Protein AF-A0ABD5PHW1-F1 (afdb_monomer_lite)

pLDDT: mean 87.24, std 8.72, range [51.0, 94.81]

Sequence (53 aa):
MDSRGNLYVAAFISASLSYIFNVLAFTGSFDVFRWFVFAVVFLGFTYGFEKFI

Foldseek 3Di:
DPPVVVVVVVVLVVQLVVVQVVCCVPPVDDDVVVSVVVSCVVVVVVVVVVVVD

Structure (mmCIF, N/CA/C/O backbone):
data_AF-A0ABD5PHW1-F1
#
_entry.id   AF-A0ABD5PHW1-F1
#
loop_
_atom_site.group_PDB
_atom_site.id
_atom_site.type_symbol
_atom_site.label_atom_id
_atom_site.label_alt_id
_atom_site.label_comp_id
_atom_site.label_asym_id
_atom_site.label_entity_id
_atom_site.label_seq_id
_atom_site.pdbx_PDB_ins_code
_atom_site.Cartn_x
_atom_site.Cartn_y
_atom_site.Cartn_z
_atom_site.occupancy
_atom_site.B_iso_or_equiv
_atom_site.auth_seq_id
_atom_site.auth_comp_id
_atom_site.auth_asym_id
_atom_site.auth_atom_id
_atom_site.pdbx_PDB_model_num
ATOM 1 N N . MET A 1 1 ? -4.063 5.081 23.674 1.00 51.00 1 MET A N 1
ATOM 2 C CA . MET A 1 1 ? -3.534 4.408 22.469 1.00 51.00 1 MET A CA 1
ATOM 3 C C . MET A 1 1 ? -4.436 3.218 22.205 1.00 51.00 1 MET A C 1
ATOM 5 O O . MET A 1 1 ? -4.271 2.190 22.845 1.00 51.00 1 MET A O 1
ATOM 9 N N . ASP A 1 2 ? -5.453 3.390 21.364 1.00 68.06 2 ASP A N 1
ATOM 10 C CA . ASP A 1 2 ? -6.394 2.321 21.021 1.00 68.06 2 ASP A CA 1
ATOM 11 C C . ASP A 1 2 ? -5.680 1.205 20.247 1.00 68.06 2 ASP A C 1
ATOM 13 O O . ASP A 1 2 ? -5.170 1.438 19.149 1.00 68.06 2 ASP A O 1
ATOM 17 N N . SER A 1 3 ? -5.655 -0.019 20.793 1.00 75.88 3 SER A N 1
ATOM 18 C CA . SER A 1 3 ? -5.012 -1.193 20.166 1.00 75.88 3 SER A CA 1
ATOM 19 C C . SER A 1 3 ? -5.447 -1.429 18.716 1.00 75.88 3 SER A C 1
ATOM 21 O O . SER A 1 3 ? -4.679 -1.962 17.919 1.00 75.88 3 SER A O 1
ATOM 23 N N . ARG A 1 4 ? -6.665 -1.004 18.358 1.00 75.75 4 ARG A N 1
ATOM 24 C CA . ARG A 1 4 ? -7.234 -1.134 17.010 1.00 75.75 4 ARG A CA 1
ATOM 25 C C . ARG A 1 4 ? -6.488 -0.285 15.981 1.00 75.75 4 ARG A C 1
ATOM 27 O O . ARG A 1 4 ? -6.123 -0.792 14.928 1.00 75.75 4 ARG A O 1
ATOM 34 N N . GLY A 1 5 ? -6.189 0.972 16.317 1.00 77.12 5 GLY A N 1
ATOM 35 C CA . GLY A 1 5 ? -5.439 1.875 15.440 1.00 77.12 5 GLY A CA 1
ATOM 36 C C . GLY A 1 5 ? -4.035 1.351 15.144 1.00 77.12 5 GLY A C 1
ATOM 37 O O . GLY A 1 5 ? -3.588 1.381 14.001 1.00 77.12 5 GLY A O 1
ATOM 38 N N . ASN A 1 6 ? -3.371 0.779 16.154 1.00 84.44 6 ASN A N 1
ATOM 39 C CA . ASN A 1 6 ? -2.052 0.178 15.972 1.00 84.44 6 ASN A CA 1
ATOM 40 C C . ASN A 1 6 ? -2.098 -1.060 15.060 1.00 84.44 6 ASN A C 1
ATOM 42 O O . ASN A 1 6 ? -1.203 -1.249 14.240 1.00 84.44 6 ASN A O 1
ATOM 46 N N . LEU A 1 7 ? -3.157 -1.875 15.154 1.00 84.81 7 LEU A N 1
ATOM 47 C CA . LEU A 1 7 ? -3.355 -3.020 14.262 1.00 84.81 7 LEU A CA 1
ATOM 48 C C . LEU A 1 7 ? -3.546 -2.592 12.803 1.00 84.81 7 LEU A C 1
ATOM 50 O O . LEU A 1 7 ? -2.956 -3.201 11.915 1.00 84.81 7 LEU A O 1
ATOM 54 N N . TYR A 1 8 ? -4.324 -1.538 12.546 1.00 84.19 8 TYR A N 1
ATOM 55 C CA . TYR A 1 8 ? -4.526 -1.036 11.184 1.00 84.19 8 TYR A CA 1
ATOM 56 C C . TYR A 1 8 ? -3.243 -0.479 10.577 1.00 84.19 8 TYR A C 1
ATOM 58 O O . TYR A 1 8 ? -2.928 -0.768 9.423 1.00 84.19 8 TYR A O 1
ATOM 66 N N . VAL A 1 9 ? -2.4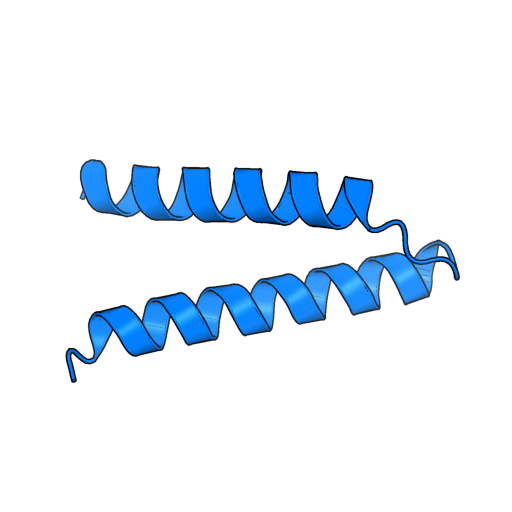68 0.269 11.364 1.00 87.19 9 VAL A N 1
ATOM 67 C CA . VAL A 1 9 ? -1.162 0.775 10.929 1.00 87.19 9 VAL A CA 1
ATOM 68 C C . VAL A 1 9 ? -0.205 -0.387 10.654 1.00 87.19 9 VAL A C 1
ATOM 70 O O . VAL A 1 9 ? 0.443 -0.408 9.610 1.00 87.19 9 VAL A O 1
ATOM 73 N N . ALA A 1 10 ? -0.161 -1.395 11.528 1.00 90.69 10 ALA A N 1
ATOM 74 C CA . ALA A 1 10 ? 0.658 -2.586 11.317 1.00 90.69 10 ALA A CA 1
ATOM 75 C C . ALA A 1 10 ? 0.243 -3.371 10.058 1.00 90.69 10 ALA A 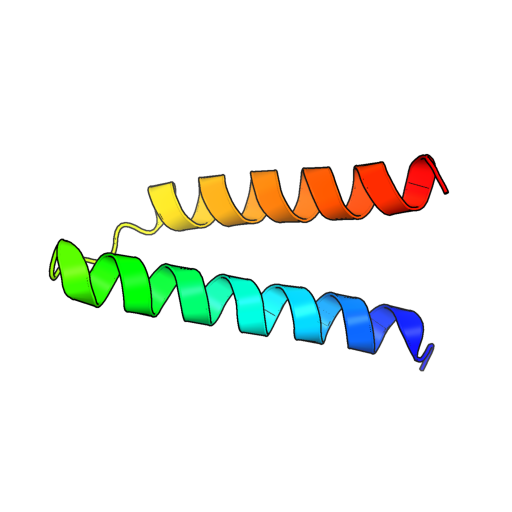C 1
ATOM 77 O O . ALA A 1 10 ? 1.109 -3.805 9.297 1.00 90.69 10 ALA A O 1
ATOM 78 N N . ALA A 1 11 ? -1.062 -3.512 9.804 1.00 90.00 11 ALA A N 1
ATOM 79 C CA . ALA A 1 11 ? -1.595 -4.153 8.603 1.00 90.00 11 ALA A CA 1
ATOM 80 C C . ALA A 1 11 ? -1.246 -3.372 7.327 1.00 90.00 11 ALA A C 1
ATOM 82 O O . ALA A 1 11 ? -0.861 -3.964 6.322 1.00 90.00 11 ALA A O 1
ATOM 83 N N . PHE A 1 12 ? -1.320 -2.041 7.370 1.00 91.69 12 PHE A N 1
ATOM 84 C CA . PHE A 1 12 ? -0.933 -1.197 6.243 1.00 91.69 12 PHE A CA 1
ATOM 85 C C . PHE A 1 12 ? 0.567 -1.290 5.935 1.00 91.69 12 PHE A C 1
ATOM 87 O O . PHE A 1 12 ? 0.957 -1.402 4.769 1.00 91.69 12 PHE A O 1
ATOM 94 N N . ILE A 1 13 ? 1.411 -1.276 6.971 1.00 93.56 13 ILE A N 1
ATOM 95 C CA . ILE A 1 13 ? 2.867 -1.385 6.826 1.00 93.56 13 ILE A CA 1
ATOM 96 C C . ILE A 1 13 ? 3.247 -2.747 6.237 1.00 93.56 13 ILE A C 1
ATOM 98 O O . ILE A 1 13 ? 4.031 -2.804 5.289 1.00 93.56 13 ILE A O 1
ATOM 102 N N . SER A 1 14 ? 2.677 -3.840 6.753 1.00 93.62 14 SER A N 1
ATOM 103 C CA . SER A 1 14 ? 2.983 -5.189 6.267 1.00 93.62 14 SER A CA 1
ATOM 104 C C . SER A 1 14 ? 2.515 -5.402 4.825 1.00 93.62 14 SER A C 1
ATOM 106 O O . SER A 1 14 ? 3.284 -5.901 4.000 1.00 93.62 14 SER A O 1
ATOM 108 N N . ALA A 1 15 ? 1.304 -4.950 4.486 1.00 94.25 15 ALA A N 1
ATOM 109 C CA . ALA A 1 15 ? 0.772 -5.019 3.130 1.00 94.25 15 ALA A CA 1
ATOM 110 C C . ALA A 1 15 ? 1.604 -4.179 2.144 1.00 94.25 15 ALA A C 1
ATOM 112 O O . ALA A 1 15 ? 1.937 -4.651 1.056 1.00 94.25 15 ALA A O 1
ATOM 113 N N . SER A 1 16 ? 2.007 -2.969 2.545 1.00 92.69 16 SER A N 1
ATOM 114 C CA . SER A 1 16 ? 2.866 -2.095 1.734 1.00 92.69 16 SER A CA 1
ATOM 115 C C . SER A 1 16 ? 4.241 -2.705 1.478 1.00 92.69 16 SER A C 1
ATOM 117 O O . SER A 1 16 ? 4.696 -2.718 0.336 1.00 92.69 16 SER A O 1
ATOM 119 N N . LEU A 1 17 ? 4.892 -3.252 2.510 1.00 94.19 17 LEU A N 1
ATOM 120 C CA . LEU A 1 17 ? 6.180 -3.936 2.362 1.00 94.19 17 LEU A CA 1
ATOM 121 C C . LEU A 1 17 ? 6.064 -5.144 1.432 1.00 94.19 17 LEU A C 1
ATOM 123 O O . LEU A 1 17 ? 6.887 -5.302 0.532 1.00 94.19 17 LEU A O 1
ATOM 127 N N . SER A 1 18 ? 5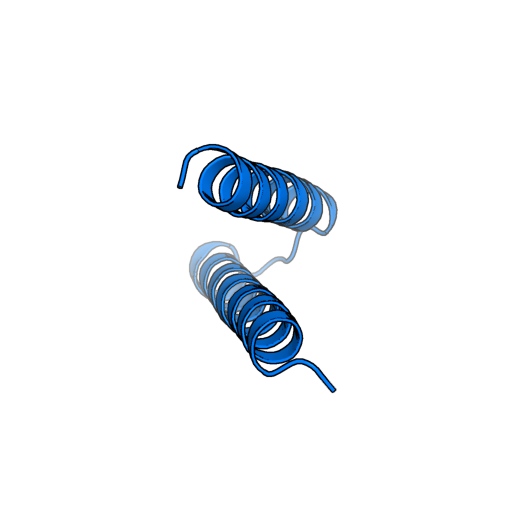.024 -5.962 1.606 1.00 94.81 18 SER A N 1
ATOM 128 C CA . SER A 1 18 ? 4.774 -7.119 0.744 1.00 94.81 18 SER A CA 1
ATOM 129 C C . SER A 1 18 ? 4.610 -6.707 -0.722 1.00 94.81 18 SER A C 1
ATOM 131 O O . SER A 1 18 ? 5.257 -7.290 -1.591 1.00 94.81 18 SER A O 1
ATOM 133 N N . TYR A 1 19 ? 3.832 -5.654 -1.000 1.00 92.56 19 TYR A N 1
ATOM 134 C CA . TYR A 1 19 ? 3.676 -5.114 -2.352 1.00 92.56 19 TYR A CA 1
ATOM 135 C C . TYR A 1 19 ? 5.012 -4.651 -2.948 1.00 92.56 19 TYR A C 1
ATOM 137 O O . TYR A 1 19 ? 5.346 -5.021 -4.073 1.00 92.56 19 TYR A O 1
ATOM 145 N N . ILE A 1 20 ? 5.796 -3.876 -2.191 1.00 92.19 20 ILE A N 1
ATOM 146 C CA . ILE A 1 20 ? 7.083 -3.334 -2.648 1.00 92.19 20 ILE A CA 1
ATOM 147 C C . ILE A 1 20 ? 8.046 -4.466 -3.017 1.00 92.19 20 ILE A C 1
ATOM 149 O O . ILE A 1 20 ? 8.596 -4.458 -4.119 1.00 92.19 20 ILE A O 1
ATOM 153 N N . PHE A 1 21 ? 8.216 -5.462 -2.142 1.00 94.19 21 PHE A N 1
ATOM 154 C CA . PHE A 1 21 ? 9.105 -6.595 -2.414 1.00 94.19 21 PHE A CA 1
ATOM 155 C C . PHE A 1 21 ? 8.625 -7.450 -3.582 1.00 94.19 21 PHE A C 1
ATOM 157 O O . PHE A 1 21 ? 9.443 -7.881 -4.388 1.00 94.19 21 PHE A O 1
ATOM 164 N N . ASN A 1 22 ? 7.314 -7.655 -3.708 1.00 93.94 22 ASN A N 1
ATOM 165 C CA . ASN A 1 22 ? 6.729 -8.391 -4.821 1.00 93.94 22 ASN A CA 1
ATOM 166 C C . ASN A 1 22 ? 7.030 -7.689 -6.160 1.00 93.94 22 ASN A C 1
ATOM 168 O O . ASN A 1 22 ? 7.599 -8.278 -7.077 1.00 93.94 22 ASN A O 1
ATOM 172 N N . VAL A 1 23 ? 6.754 -6.387 -6.252 1.00 93.31 23 VAL A N 1
ATOM 173 C CA . VAL A 1 23 ? 7.029 -5.596 -7.462 1.00 93.31 23 VAL A CA 1
ATOM 174 C C . VAL A 1 23 ? 8.528 -5.538 -7.770 1.00 93.31 23 VAL A C 1
ATOM 176 O O . VAL A 1 23 ? 8.923 -5.699 -8.925 1.00 93.31 23 VAL A O 1
ATOM 179 N N . LEU A 1 24 ? 9.382 -5.361 -6.762 1.00 93.19 24 LEU A N 1
ATOM 180 C CA . LEU A 1 24 ? 10.834 -5.400 -6.953 1.00 93.19 24 LEU A CA 1
ATOM 181 C C . LEU A 1 24 ? 11.305 -6.764 -7.468 1.00 93.19 24 LEU A C 1
ATOM 183 O O . LEU A 1 24 ? 12.133 -6.804 -8.373 1.00 93.19 24 LEU A O 1
ATOM 187 N N . ALA A 1 25 ? 10.753 -7.863 -6.952 1.00 94.00 25 ALA A N 1
ATOM 188 C CA . ALA A 1 25 ? 11.133 -9.213 -7.357 1.00 94.00 25 ALA A CA 1
ATOM 189 C C . ALA A 1 25 ? 10.762 -9.529 -8.815 1.00 94.00 25 ALA A C 1
ATOM 191 O O . ALA A 1 25 ? 11.543 -10.172 -9.512 1.00 94.00 25 ALA A O 1
ATOM 192 N N . PHE A 1 26 ? 9.599 -9.071 -9.289 1.00 92.50 26 PHE A N 1
ATOM 193 C CA . PHE A 1 26 ? 9.117 -9.399 -10.638 1.00 92.50 26 PHE A CA 1
ATOM 194 C C . PHE A 1 26 ? 9.475 -8.367 -11.710 1.00 92.50 26 PHE A C 1
ATOM 196 O O . PHE A 1 26 ? 9.635 -8.726 -12.874 1.00 92.50 26 PHE A O 1
ATOM 203 N N . THR A 1 27 ? 9.601 -7.092 -11.341 1.00 91.88 27 THR A N 1
ATOM 204 C CA . THR A 1 27 ? 9.827 -5.991 -12.297 1.00 91.88 27 THR A CA 1
ATOM 205 C C . THR A 1 27 ? 11.173 -5.292 -12.125 1.00 91.88 27 THR A C 1
ATOM 207 O O . THR A 1 27 ? 11.571 -4.541 -13.012 1.00 91.88 27 THR A O 1
ATOM 210 N N . GLY A 1 28 ? 11.875 -5.484 -11.002 1.00 90.38 28 GLY A N 1
ATOM 211 C CA . GLY A 1 28 ? 13.167 -4.840 -10.724 1.00 90.38 28 GLY A CA 1
ATOM 212 C C . GLY A 1 28 ? 13.117 -3.312 -10.592 1.00 90.38 28 GLY A C 1
ATOM 213 O O . GLY A 1 28 ? 14.153 -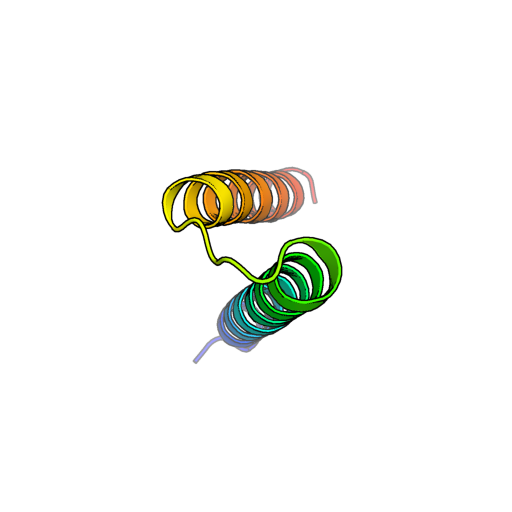2.676 -10.435 1.00 90.38 28 GLY A O 1
ATOM 214 N N . SER A 1 29 ? 11.930 -2.707 -10.668 1.00 89.00 29 SER A N 1
ATOM 215 C CA . SER A 1 29 ? 11.710 -1.260 -10.653 1.00 89.00 29 SER A CA 1
ATOM 216 C C . SER A 1 29 ? 10.522 -0.929 -9.763 1.00 89.00 29 SER A C 1
ATOM 218 O O . SER A 1 29 ? 9.499 -1.612 -9.812 1.00 89.00 29 SER A O 1
ATOM 220 N N . PHE A 1 30 ? 10.647 0.132 -8.967 1.00 87.44 30 PHE A N 1
ATOM 221 C CA . PHE A 1 30 ? 9.578 0.603 -8.094 1.00 87.44 30 PHE A CA 1
ATOM 222 C C . PHE A 1 30 ? 8.879 1.824 -8.695 1.00 87.44 30 PHE A C 1
ATOM 224 O O . PHE A 1 30 ? 9.488 2.877 -8.874 1.00 87.44 30 PHE A O 1
ATOM 231 N N . ASP A 1 31 ? 7.588 1.675 -8.986 1.00 89.94 31 ASP A N 1
ATOM 232 C CA . ASP A 1 31 ? 6.720 2.751 -9.461 1.00 89.94 31 ASP A CA 1
ATOM 233 C C . ASP A 1 31 ? 5.855 3.259 -8.295 1.00 89.94 31 ASP A C 1
ATOM 235 O O . ASP A 1 31 ? 4.945 2.573 -7.813 1.00 89.94 31 ASP A O 1
ATOM 239 N N . VAL A 1 32 ? 6.159 4.479 -7.845 1.00 89.19 32 VAL A N 1
ATOM 240 C CA . VAL A 1 32 ? 5.492 5.140 -6.712 1.00 89.19 32 VAL A CA 1
ATOM 241 C C . VAL A 1 32 ? 4.006 5.370 -6.992 1.00 89.19 32 VAL A C 1
ATOM 243 O O . VAL A 1 32 ? 3.192 5.273 -6.075 1.00 89.19 32 VAL A O 1
ATOM 246 N N . PHE A 1 33 ? 3.627 5.631 -8.247 1.00 91.19 33 PHE A N 1
ATOM 247 C CA . PHE A 1 33 ? 2.230 5.847 -8.614 1.00 91.19 33 PHE A CA 1
ATOM 248 C C . PHE A 1 33 ? 1.428 4.550 -8.488 1.00 91.19 33 PHE A C 1
ATOM 250 O O . PHE A 1 33 ? 0.337 4.546 -7.920 1.00 91.19 33 PHE A O 1
ATOM 257 N N . ARG A 1 34 ? 1.992 3.418 -8.927 1.00 90.31 34 ARG A N 1
ATOM 258 C CA . ARG A 1 34 ? 1.343 2.107 -8.745 1.00 90.31 34 ARG A CA 1
ATOM 259 C C . ARG A 1 34 ? 1.213 1.733 -7.271 1.00 90.31 34 ARG A C 1
ATOM 261 O O . ARG A 1 34 ? 0.174 1.220 -6.864 1.00 90.31 34 ARG A O 1
ATOM 268 N N . TRP A 1 35 ? 2.235 2.021 -6.462 1.00 93.62 35 TRP A N 1
ATOM 269 C CA . TRP A 1 35 ? 2.146 1.843 -5.010 1.00 93.62 35 TRP A CA 1
ATOM 270 C C . TRP A 1 35 ? 1.078 2.742 -4.376 1.00 93.62 35 TRP A C 1
ATOM 272 O O . TRP A 1 35 ? 0.329 2.283 -3.518 1.00 93.62 35 TRP A O 1
ATOM 282 N N . PHE A 1 36 ? 0.948 3.991 -4.827 1.00 92.19 36 PHE A N 1
ATOM 283 C CA . PHE A 1 36 ? -0.099 4.895 -4.357 1.00 92.19 36 PHE A CA 1
ATOM 284 C C . PHE A 1 36 ? -1.502 4.361 -4.676 1.00 92.19 36 PHE A C 1
ATOM 286 O O . PHE A 1 36 ? -2.361 4.340 -3.797 1.00 92.19 36 PHE A O 1
ATOM 293 N N . VAL A 1 37 ? -1.726 3.858 -5.896 1.00 93.94 37 VAL A N 1
ATOM 294 C CA . VAL A 1 37 ? -2.995 3.204 -6.264 1.00 93.94 37 VAL A CA 1
ATOM 295 C C . VAL A 1 37 ? -3.268 2.006 -5.354 1.00 93.94 37 VAL A C 1
ATOM 297 O O . VAL A 1 37 ? -4.371 1.885 -4.824 1.00 93.94 37 VAL A O 1
ATOM 300 N N . PHE A 1 38 ? -2.262 1.161 -5.105 1.00 93.06 38 PHE A N 1
ATOM 301 C CA . PHE A 1 38 ? -2.374 0.060 -4.147 1.00 93.06 38 PHE A CA 1
ATOM 302 C C . PHE A 1 38 ? -2.760 0.552 -2.743 1.00 93.06 38 PHE A C 1
ATOM 304 O O . PHE A 1 38 ? -3.691 0.013 -2.150 1.00 93.06 38 PHE A O 1
ATOM 311 N N . ALA A 1 39 ? -2.102 1.594 -2.231 1.00 92.31 39 ALA A N 1
ATOM 312 C CA . ALA A 1 39 ? -2.371 2.148 -0.907 1.00 92.31 39 ALA A CA 1
ATOM 313 C C . ALA A 1 39 ? -3.800 2.704 -0.791 1.00 92.31 39 ALA A C 1
ATOM 315 O O . ALA A 1 39 ? -4.487 2.424 0.189 1.00 92.31 39 ALA A O 1
ATOM 316 N N . VAL A 1 40 ? -4.275 3.438 -1.804 1.00 93.06 40 VAL A N 1
ATOM 317 C CA . VAL A 1 40 ? -5.648 3.971 -1.846 1.00 93.06 40 VAL A CA 1
ATOM 318 C C . VAL A 1 40 ? -6.672 2.842 -1.881 1.00 93.06 40 VAL A C 1
ATOM 320 O O . VAL A 1 40 ? -7.645 2.878 -1.129 1.00 93.06 40 VAL A O 1
ATOM 323 N N . VAL A 1 41 ? -6.449 1.818 -2.709 1.00 92.62 41 VAL A N 1
ATOM 324 C CA . VAL A 1 41 ? -7.338 0.651 -2.788 1.00 92.62 41 VAL A CA 1
ATOM 325 C C . VAL A 1 41 ? -7.353 -0.097 -1.456 1.00 92.62 41 VAL A C 1
ATOM 327 O O . VAL A 1 41 ? -8.426 -0.371 -0.925 1.00 92.62 41 VAL A O 1
ATOM 330 N N . PHE A 1 42 ? -6.186 -0.375 -0.875 1.00 90.69 42 PHE A N 1
ATOM 331 C CA . PHE A 1 42 ? -6.063 -1.080 0.400 1.00 90.69 42 PHE A CA 1
ATOM 332 C C . PHE A 1 42 ? -6.764 -0.336 1.544 1.00 90.69 42 PHE A C 1
ATOM 334 O O . PHE A 1 42 ? -7.539 -0.937 2.292 1.00 90.69 42 PHE A O 1
ATOM 341 N N . LEU A 1 43 ? -6.537 0.974 1.671 1.00 88.44 43 LEU A N 1
ATOM 342 C CA . LEU A 1 43 ? -7.194 1.799 2.687 1.00 88.44 43 LEU A CA 1
ATOM 343 C C . LEU A 1 43 ? -8.700 1.916 2.431 1.00 88.44 43 LEU A C 1
ATOM 345 O O . LEU A 1 43 ? -9.479 1.845 3.378 1.00 88.44 43 LEU A O 1
ATOM 349 N N . GLY A 1 44 ? -9.118 2.021 1.167 1.00 89.12 44 GLY A N 1
ATOM 350 C CA . GLY A 1 44 ? -10.527 2.020 0.775 1.00 89.12 44 GLY A CA 1
ATOM 351 C C . GLY A 1 44 ? -11.241 0.727 1.170 1.00 89.12 44 GLY A C 1
ATOM 352 O O . GLY A 1 44 ? -12.321 0.780 1.755 1.00 89.12 44 GLY A O 1
ATOM 353 N N . PHE A 1 45 ? -10.618 -0.431 0.932 1.00 87.75 45 PHE A N 1
ATOM 354 C CA . PHE A 1 45 ? -11.133 -1.721 1.394 1.00 87.75 45 PHE A CA 1
ATOM 355 C C . PHE A 1 45 ? -11.149 -1.816 2.916 1.00 87.75 45 PHE A C 1
ATOM 357 O O . PHE A 1 45 ? -12.158 -2.225 3.477 1.00 87.75 45 PHE A O 1
ATOM 364 N N . THR A 1 46 ? -10.073 -1.412 3.591 1.00 85.94 46 THR A N 1
ATOM 365 C CA . THR A 1 46 ? -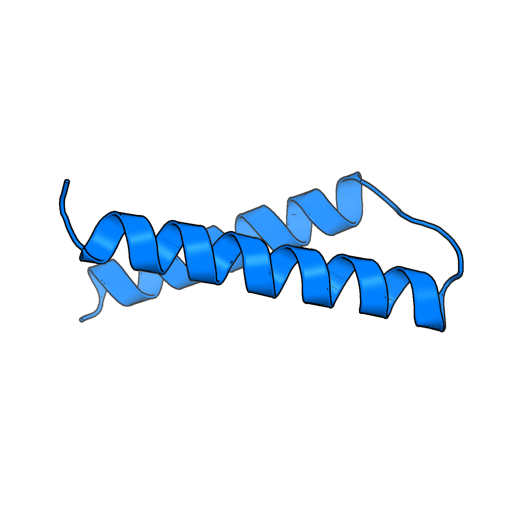9.982 -1.471 5.060 1.00 85.94 46 THR A CA 1
ATOM 366 C C . THR A 1 46 ? -11.072 -0.620 5.717 1.00 85.94 46 THR A C 1
ATOM 368 O O . THR A 1 46 ? -11.761 -1.088 6.620 1.00 85.94 46 THR A O 1
ATOM 371 N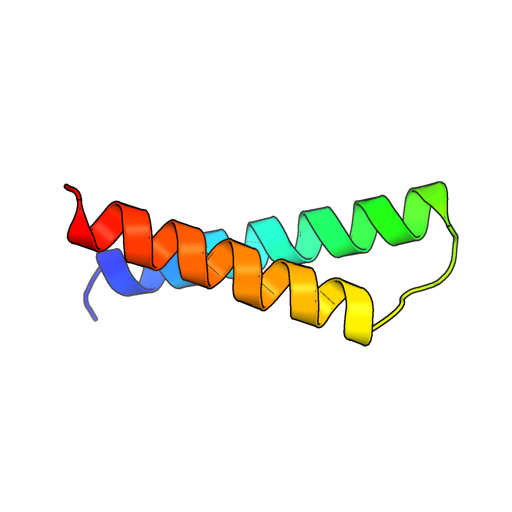 N . TYR A 1 47 ? -11.296 0.596 5.213 1.00 84.06 47 TYR A N 1
ATOM 372 C CA . TYR A 1 47 ? -12.370 1.474 5.678 1.00 84.06 47 TYR A CA 1
ATOM 373 C C . TYR A 1 47 ? -13.762 0.942 5.314 1.00 84.06 47 TYR A C 1
ATOM 375 O O . TYR A 1 47 ? -14.692 1.019 6.114 1.00 84.06 47 TYR A O 1
ATOM 383 N N . GLY A 1 48 ? -13.912 0.364 4.117 1.00 83.56 48 GLY A N 1
ATOM 384 C CA . GLY A 1 48 ? -15.137 -0.316 3.705 1.00 83.56 48 GLY A CA 1
ATOM 385 C C . GLY A 1 48 ? -15.499 -1.454 4.659 1.00 83.56 48 GLY A C 1
ATOM 386 O O . GLY A 1 48 ? -16.619 -1.497 5.156 1.00 83.56 48 GLY A O 1
ATOM 387 N N . PHE A 1 49 ? -14.541 -2.322 4.979 1.00 82.50 49 PHE A N 1
ATOM 388 C CA . PHE A 1 49 ? -14.720 -3.398 5.952 1.00 82.50 49 PHE A CA 1
ATOM 389 C C . PHE A 1 49 ? -15.084 -2.873 7.342 1.00 82.50 49 PHE A C 1
ATOM 391 O O . PHE A 1 49 ? -15.998 -3.412 7.952 1.00 82.50 49 PHE A O 1
ATOM 398 N N . GLU A 1 50 ? -14.431 -1.810 7.820 1.00 80.00 50 GLU A N 1
ATOM 399 C CA . GLU A 1 50 ? -14.770 -1.194 9.110 1.00 80.00 50 GLU A CA 1
ATOM 400 C C . GLU A 1 50 ? -16.197 -0.627 9.147 1.00 80.00 50 GLU A C 1
ATOM 402 O O . GLU A 1 50 ? -16.827 -0.636 10.196 1.00 80.00 50 GLU A O 1
ATOM 407 N N . LYS A 1 51 ? -16.725 -0.139 8.019 1.00 75.75 51 LYS A N 1
ATOM 408 C CA . LYS A 1 51 ? -18.088 0.408 7.950 1.00 75.75 51 LYS A CA 1
ATOM 409 C C . LYS A 1 51 ? -19.171 -0.668 7.795 1.00 75.75 51 LYS A C 1
ATOM 411 O O . LYS A 1 51 ? -20.327 -0.412 8.124 1.00 75.75 51 LYS A O 1
ATOM 416 N N . PHE A 1 52 ? -18.826 -1.822 7.227 1.00 73.75 52 PHE A N 1
ATOM 417 C CA . PHE A 1 52 ? -19.765 -2.917 6.953 1.00 73.75 52 PHE A CA 1
ATOM 418 C C . PHE A 1 52 ? -19.871 -3.951 8.088 1.00 73.75 52 PHE A C 1
ATOM 420 O O . PHE A 1 52 ? -20.783 -4.778 8.041 1.00 73.75 52 PHE A O 1
ATOM 427 N N . ILE A 1 53 ? -18.970 -3.915 9.075 1.00 62.09 53 ILE A N 1
ATOM 428 C CA . ILE A 1 53 ? -18.924 -4.810 10.245 1.00 62.09 53 ILE A CA 1
ATOM 429 C C . ILE A 1 53 ? -19.128 -4.016 11.533 1.00 62.09 53 ILE A C 1
ATOM 431 O O . ILE A 1 53 ? -19.792 -4.561 12.442 1.00 62.09 53 ILE A O 1
#

Radius of gyration: 12.86 Å; chains: 1; bounding box: 33×15×35 Å

Secondary structure (DSSP, 8-state):
--HHHHHHHHHHHHHHHHHHHHHHHHHSS--HHHHHHHHHHHHHHHHHHHHH-

Organism: NCBI:txid1364940